Protein AF-A0A7S2JUS1-F1 (afdb_monomer_lite)

Foldseek 3Di:
DAEPVPDPDQEEEDAEFEAEQEDLGEDDAHYADPSHYYYYHNDPPPDADPPQGTRYYYYDYPDPPRDRGYYHHDHDPDDDDFFDQPDDDDPPDPDTGDGD

Secondary structure (DSSP, 8-state):
-EETTT-SSSEEEEEES-EEE-TT-EEEEEE-STT-EEEEEE--SS-EETTTEES-EEE---STT----EEEEEES----------S---TT-S------

Structure (mmCIF, N/CA/C/O backbone):
data_AF-A0A7S2JUS1-F1
#
_entry.id   AF-A0A7S2JUS1-F1
#
loop_
_atom_site.group_PDB
_atom_site.id
_atom_site.type_symbol
_atom_site.label_atom_id
_atom_site.label_alt_id
_atom_site.label_comp_id
_atom_site.label_asym_id
_atom_site.label_entity_id
_atom_site.label_seq_id
_atom_site.pdbx_PDB_ins_code
_atom_site.Cartn_x
_atom_site.Cartn_y
_atom_site.Cartn_z
_atom_site.occupancy
_atom_site.B_iso_or_equiv
_atom_site.auth_seq_id
_atom_site.auth_comp_id
_atom_site.auth_asym_id
_atom_site.auth_atom_id
_atom_site.pdbx_PDB_model_num
ATOM 1 N N . GLU A 1 1 ? -3.151 7.343 -8.590 1.00 88.44 1 GLU A N 1
ATOM 2 C CA . GLU A 1 1 ? -2.785 8.560 -7.842 1.00 88.44 1 GLU A CA 1
ATOM 3 C C . GLU A 1 1 ? -3.850 8.861 -6.803 1.00 88.44 1 GLU A C 1
ATOM 5 O O . GLU A 1 1 ? -5.030 8.846 -7.143 1.00 88.44 1 GLU A O 1
ATOM 10 N N . TRP A 1 2 ? -3.436 9.106 -5.564 1.00 89.94 2 TRP A N 1
ATOM 11 C CA . TRP A 1 2 ? -4.291 9.516 -4.453 1.00 89.94 2 TRP A CA 1
ATOM 12 C C . TRP A 1 2 ? -3.814 10.868 -3.933 1.00 89.94 2 TRP A C 1
ATOM 14 O O . TRP A 1 2 ? -2.809 10.950 -3.229 1.00 89.94 2 TRP A O 1
ATOM 24 N N . THR A 1 3 ? -4.532 11.916 -4.309 1.00 91.38 3 THR A N 1
ATOM 25 C CA . THR A 1 3 ? -4.327 13.291 -3.858 1.00 91.38 3 THR A CA 1
ATOM 26 C C . THR A 1 3 ? -5.622 13.823 -3.263 1.00 91.38 3 THR A C 1
ATOM 28 O O . THR A 1 3 ? -6.682 13.229 -3.472 1.00 91.38 3 THR A O 1
ATOM 31 N N . ASP A 1 4 ? -5.575 14.978 -2.601 1.00 90.19 4 ASP A N 1
ATOM 32 C CA . ASP A 1 4 ? -6.789 15.660 -2.126 1.00 90.19 4 ASP A CA 1
ATOM 33 C C . ASP A 1 4 ? -7.850 15.849 -3.233 1.00 90.19 4 ASP A C 1
ATOM 35 O O . ASP A 1 4 ? -9.045 15.833 -2.954 1.00 90.19 4 ASP A O 1
ATOM 39 N N . ALA A 1 5 ? -7.424 15.996 -4.495 1.00 90.94 5 ALA A N 1
ATOM 40 C CA . ALA A 1 5 ? -8.316 16.179 -5.641 1.00 90.94 5 ALA A CA 1
ATOM 41 C C . ALA A 1 5 ? -8.847 14.864 -6.237 1.00 90.94 5 ALA A C 1
ATOM 43 O O . ALA A 1 5 ? -9.881 14.876 -6.905 1.00 90.94 5 ALA A O 1
ATOM 44 N N . THR A 1 6 ? -8.140 13.743 -6.052 1.00 92.25 6 THR A N 1
ATOM 45 C CA . THR A 1 6 ? -8.501 12.457 -6.676 1.00 92.25 6 THR A CA 1
ATOM 46 C C . THR A 1 6 ? -9.131 11.460 -5.710 1.00 92.25 6 THR A C 1
ATOM 48 O O . THR A 1 6 ? -9.710 10.470 -6.165 1.00 92.25 6 THR A O 1
ATOM 51 N N . GLN A 1 7 ? -9.053 11.688 -4.395 1.00 90.31 7 GLN A N 1
ATOM 52 C CA . GLN A 1 7 ? -9.771 10.861 -3.429 1.00 90.31 7 GLN A CA 1
ATOM 53 C C . GLN A 1 7 ? -11.282 11.067 -3.564 1.00 90.31 7 GLN A C 1
ATOM 55 O O . GLN A 1 7 ? -11.807 12.162 -3.394 1.00 90.31 7 GLN A O 1
ATOM 60 N N . SER A 1 8 ? -12.000 9.977 -3.827 1.00 86.31 8 SER A N 1
ATOM 61 C CA . SER A 1 8 ? -13.464 9.972 -3.894 1.00 86.31 8 SER A CA 1
ATOM 62 C C . SER A 1 8 ? -14.136 9.791 -2.525 1.00 86.31 8 SER A C 1
ATOM 64 O O . SER A 1 8 ? -15.362 9.797 -2.445 1.00 86.31 8 SER A O 1
ATOM 66 N N . SER A 1 9 ? -13.362 9.566 -1.457 1.00 90.50 9 SER A N 1
ATOM 67 C CA . SER A 1 9 ? -13.848 9.317 -0.094 1.00 90.50 9 SER A CA 1
ATOM 68 C C . SER A 1 9 ? -12.905 9.900 0.960 1.00 90.50 9 SER A C 1
ATOM 70 O O . SER A 1 9 ? -11.706 10.023 0.730 1.00 90.50 9 SER A O 1
ATOM 72 N N . THR A 1 10 ? -13.444 10.199 2.148 1.00 91.00 10 THR A N 1
ATOM 73 C CA . THR A 1 10 ? -12.666 10.670 3.312 1.00 91.00 10 THR A CA 1
ATOM 74 C C . THR A 1 10 ? -11.650 9.642 3.801 1.00 91.00 10 THR A C 1
ATOM 76 O O . THR A 1 10 ? -10.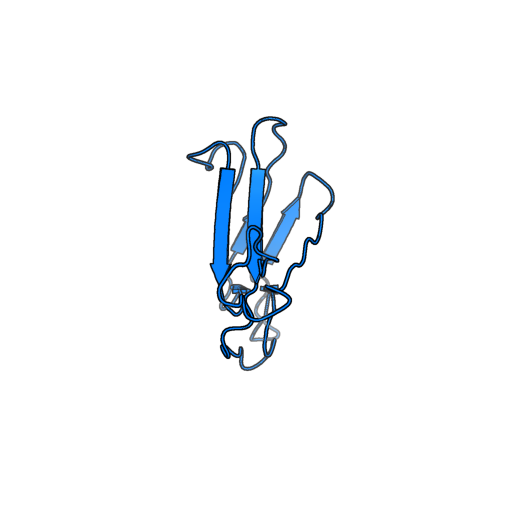595 9.991 4.321 1.00 91.00 10 THR A O 1
ATOM 79 N N . HIS A 1 11 ? -11.945 8.357 3.613 1.00 89.81 11 HIS A N 1
ATOM 80 C CA . HIS A 1 11 ? -11.030 7.259 3.886 1.00 89.81 11 HIS A CA 1
ATOM 81 C C . HIS A 1 11 ? -10.892 6.398 2.637 1.00 89.81 11 HIS A C 1
ATOM 83 O O . HIS A 1 11 ? -11.884 5.863 2.136 1.00 89.81 11 HIS A O 1
ATOM 89 N N . GLN A 1 12 ? -9.666 6.237 2.154 1.00 89.38 12 GLN A N 1
ATOM 90 C CA . GLN A 1 12 ? -9.339 5.345 1.047 1.00 89.38 12 GLN A CA 1
ATOM 91 C C . GLN A 1 12 ? -8.271 4.353 1.489 1.00 89.38 12 GLN A C 1
ATOM 93 O O . GLN A 1 12 ? -7.390 4.684 2.283 1.00 89.38 12 GLN A O 1
ATOM 98 N N . TRP A 1 13 ? -8.343 3.122 0.994 1.00 89.56 13 TRP A N 1
ATOM 99 C CA . TRP A 1 13 ? -7.367 2.101 1.340 1.00 89.56 13 TRP A CA 1
ATOM 100 C C . TRP A 1 13 ? -7.036 1.187 0.168 1.00 89.56 13 TRP A C 1
ATOM 102 O O . TRP A 1 13 ? -7.843 0.971 -0.735 1.00 89.56 13 TRP A O 1
ATOM 112 N N . LEU A 1 14 ? -5.833 0.624 0.213 1.00 88.25 14 LEU A N 1
ATOM 113 C CA . LEU A 1 14 ? -5.322 -0.385 -0.709 1.00 88.25 14 LEU A CA 1
ATOM 114 C C . LEU A 1 14 ? -4.784 -1.523 0.135 1.00 88.25 14 LEU A C 1
ATOM 116 O O . LEU A 1 14 ? -4.102 -1.295 1.130 1.00 88.25 14 LEU A O 1
ATOM 120 N N . CYS A 1 15 ? -5.122 -2.749 -0.245 1.00 90.56 15 CYS A N 1
ATOM 121 C CA . CYS A 1 15 ? -4.852 -3.922 0.566 1.00 90.56 15 CYS A CA 1
ATOM 122 C C . CYS A 1 15 ? -4.316 -5.055 -0.311 1.00 90.56 15 CYS A C 1
ATOM 124 O O . CYS A 1 15 ? -5.069 -5.653 -1.082 1.00 90.56 15 CYS A O 1
ATOM 126 N N . ALA A 1 16 ? -3.031 -5.379 -0.183 1.00 91.12 16 ALA A N 1
ATOM 127 C CA . ALA A 1 16 ? -2.353 -6.360 -1.034 1.00 91.12 16 ALA A CA 1
ATOM 128 C C . ALA A 1 16 ? -1.258 -7.110 -0.263 1.00 91.12 16 ALA A C 1
ATOM 130 O O . ALA A 1 16 ? -0.870 -6.688 0.816 1.00 91.12 16 ALA A O 1
ATOM 131 N N . GLY A 1 17 ? -0.766 -8.235 -0.788 1.00 89.88 17 GLY A N 1
ATOM 132 C CA . GLY A 1 17 ? 0.356 -8.960 -0.168 1.00 89.88 17 GLY A CA 1
ATOM 133 C C . GLY A 1 17 ? 1.721 -8.321 -0.424 1.00 89.88 17 GLY A C 1
ATOM 134 O O . GLY A 1 17 ? 2.639 -8.411 0.387 1.00 89.88 17 GLY A O 1
ATOM 135 N N . PHE A 1 18 ? 1.832 -7.625 -1.549 1.00 93.12 18 PHE A N 1
ATOM 136 C CA . PHE A 1 18 ? 2.858 -6.637 -1.833 1.00 93.12 18 PHE A CA 1
ATOM 137 C C . PHE A 1 18 ? 2.267 -5.593 -2.786 1.00 93.12 18 PHE A C 1
ATOM 139 O O . PHE A 1 18 ? 1.255 -5.845 -3.442 1.00 93.12 18 PHE A O 1
ATOM 146 N N . ILE A 1 19 ? 2.904 -4.433 -2.872 1.00 93.69 19 ILE A N 1
ATOM 147 C CA . ILE A 1 19 ? 2.618 -3.385 -3.847 1.00 93.69 19 ILE A CA 1
ATOM 148 C C . ILE A 1 19 ? 3.955 -2.984 -4.459 1.00 93.69 19 ILE A C 1
ATOM 150 O O . ILE A 1 19 ? 4.859 -2.544 -3.746 1.00 93.69 19 ILE A O 1
ATOM 154 N N . ALA A 1 20 ? 4.071 -3.152 -5.769 1.00 93.62 20 ALA A N 1
ATOM 155 C CA . ALA A 1 20 ? 5.245 -2.769 -6.531 1.00 93.62 20 ALA A CA 1
ATOM 156 C C . ALA A 1 20 ? 4.852 -1.730 -7.580 1.00 93.62 20 ALA A C 1
ATOM 158 O O . ALA A 1 20 ? 3.814 -1.858 -8.230 1.00 93.62 20 ALA A O 1
ATOM 159 N N . VAL A 1 21 ? 5.669 -0.692 -7.708 1.00 92.94 21 VAL A N 1
ATOM 160 C CA . VAL A 1 21 ? 5.649 0.215 -8.854 1.00 92.94 21 VAL A CA 1
ATOM 161 C C . VAL A 1 21 ? 6.749 -0.254 -9.794 1.00 92.94 21 VAL A C 1
ATOM 163 O O . VAL A 1 21 ? 7.906 -0.300 -9.378 1.00 92.94 21 VAL A O 1
ATOM 166 N N . GLU A 1 22 ? 6.385 -0.630 -11.014 1.00 90.38 22 GLU A N 1
ATOM 167 C CA . GLU A 1 22 ? 7.277 -1.239 -12.006 1.00 90.38 22 GLU A CA 1
ATOM 168 C C . GLU A 1 22 ? 7.051 -0.605 -13.388 1.00 90.38 22 GLU A C 1
ATOM 170 O O . GLU A 1 22 ? 6.072 0.118 -13.590 1.00 90.38 22 GLU A O 1
ATOM 175 N N . GLU A 1 23 ? 7.944 -0.900 -14.336 1.00 87.31 23 GLU A N 1
ATOM 176 C CA . GLU A 1 23 ? 7.805 -0.595 -15.771 1.00 87.31 23 GLU A CA 1
ATOM 177 C C . GLU A 1 23 ? 7.512 0.885 -16.085 1.00 87.31 23 GLU A C 1
ATOM 179 O O . GLU A 1 23 ? 6.684 1.237 -16.924 1.00 87.31 23 GLU A O 1
ATOM 184 N N . GLY A 1 24 ? 8.207 1.785 -15.396 1.00 87.69 24 GLY A N 1
ATOM 185 C CA . GLY A 1 24 ? 8.066 3.230 -15.532 1.00 87.69 24 GLY A CA 1
ATOM 186 C C . GLY A 1 24 ? 6.803 3.796 -14.885 1.00 87.69 24 GLY A C 1
ATOM 187 O O . GLY A 1 24 ? 6.457 4.948 -15.152 1.00 87.69 24 GLY A O 1
ATOM 188 N N . GLY A 1 25 ? 6.114 3.003 -14.062 1.00 89.44 25 GLY A N 1
ATOM 189 C CA . GLY A 1 25 ? 4.912 3.402 -13.348 1.00 89.44 25 GLY A CA 1
ATOM 190 C C . GLY A 1 25 ? 5.160 4.485 -12.298 1.00 89.44 25 GLY A C 1
ATOM 191 O O . GLY A 1 25 ? 6.254 4.647 -11.758 1.00 89.44 25 GLY A O 1
ATOM 192 N N . VAL A 1 26 ? 4.097 5.216 -11.961 1.00 90.44 26 VAL A N 1
ATOM 193 C CA . VAL A 1 26 ? 4.142 6.267 -10.939 1.00 90.44 26 VAL A CA 1
ATOM 194 C C . VAL A 1 26 ? 3.029 6.050 -9.923 1.00 90.44 26 VAL A C 1
ATOM 196 O O . VAL A 1 26 ? 1.843 6.035 -10.265 1.00 90.44 26 VAL A O 1
ATOM 199 N N . PHE A 1 27 ? 3.409 5.923 -8.653 1.00 91.44 27 PHE A N 1
ATOM 200 C CA . PHE A 1 27 ? 2.481 5.954 -7.530 1.00 91.44 27 PHE A CA 1
ATOM 201 C C . PHE A 1 27 ? 2.650 7.259 -6.758 1.00 91.44 27 PHE A C 1
ATOM 203 O O . PHE A 1 27 ? 3.666 7.473 -6.100 1.00 91.44 27 PHE A O 1
ATOM 210 N N . ASN A 1 28 ? 1.622 8.103 -6.819 1.00 91.69 28 ASN A N 1
ATOM 211 C CA . ASN A 1 28 ? 1.526 9.335 -6.043 1.00 91.69 28 ASN A CA 1
ATOM 212 C C . ASN A 1 28 ? 0.516 9.159 -4.906 1.00 91.69 28 ASN A C 1
ATOM 214 O O . ASN A 1 28 ? -0.651 8.843 -5.163 1.00 91.69 28 ASN A O 1
ATOM 218 N N . LEU A 1 29 ? 0.979 9.400 -3.682 1.00 91.00 29 LEU A N 1
ATOM 219 C CA . LEU A 1 29 ? 0.188 9.557 -2.467 1.00 91.00 29 LEU A CA 1
ATOM 220 C C . LEU A 1 29 ? 0.489 10.937 -1.878 1.00 91.00 29 LEU A C 1
ATOM 222 O O . LEU A 1 29 ? 1.555 11.134 -1.301 1.00 91.00 29 LEU A O 1
ATOM 226 N N . GLU A 1 30 ? -0.435 11.878 -2.016 1.00 91.00 30 GLU A N 1
ATOM 227 C CA . GLU A 1 30 ? -0.305 13.243 -1.500 1.00 91.00 30 GLU A CA 1
ATOM 228 C C . GLU A 1 30 ? -1.637 13.709 -0.911 1.00 91.00 30 GLU A C 1
ATOM 230 O O . GLU A 1 30 ? -2.405 14.444 -1.528 1.00 91.00 30 GLU A O 1
ATOM 235 N N . VAL A 1 31 ? -1.918 13.234 0.300 1.00 88.19 31 VAL A N 1
ATOM 236 C CA . VAL A 1 31 ? -3.107 13.625 1.062 1.00 88.19 31 VAL A CA 1
ATOM 237 C C . VAL A 1 31 ? -2.676 14.627 2.128 1.00 88.19 31 VAL A C 1
ATOM 239 O O . VAL A 1 31 ? -1.969 14.275 3.081 1.00 88.19 31 VAL A O 1
ATOM 242 N N . LEU A 1 32 ? -3.043 15.890 1.929 1.00 86.06 32 LEU A N 1
ATOM 243 C CA . LEU A 1 32 ? -2.648 17.021 2.775 1.00 86.06 32 LEU A CA 1
ATOM 244 C C . LEU A 1 32 ? -3.816 17.511 3.629 1.00 86.06 32 LEU A C 1
ATOM 246 O O . LEU A 1 32 ? -3.604 17.920 4.777 1.00 86.06 32 LEU A O 1
ATOM 250 N N . SER A 1 33 ? -5.036 17.434 3.092 1.00 86.56 33 SER A N 1
ATOM 251 C CA . SER A 1 33 ? -6.262 17.786 3.800 1.00 86.56 33 SER A CA 1
ATOM 252 C C . SER A 1 33 ? -6.397 17.013 5.113 1.00 86.56 33 SER A C 1
ATOM 254 O O . SER A 1 33 ? -6.052 15.834 5.216 1.00 86.56 33 SER A O 1
ATOM 256 N N . GLY A 1 34 ? -6.897 17.689 6.150 1.00 83.94 34 GLY A N 1
ATOM 257 C CA . GLY A 1 34 ? -7.072 17.081 7.467 1.00 83.94 34 GLY A CA 1
ATOM 258 C C . GLY A 1 34 ? -8.250 16.131 7.596 1.00 83.94 34 GLY A C 1
ATOM 259 O O . GLY A 1 34 ? -8.233 15.293 8.496 1.00 83.94 34 GLY A O 1
ATOM 260 N N . ASP A 1 35 ? -9.198 16.222 6.670 1.00 89.00 35 ASP A N 1
ATOM 261 C CA . ASP A 1 35 ? -10.421 15.415 6.655 1.00 89.00 35 ASP A CA 1
ATOM 262 C C . ASP A 1 35 ? -10.282 14.157 5.786 1.00 89.00 35 ASP A C 1
ATOM 264 O O . ASP A 1 35 ? -11.203 13.343 5.689 1.00 89.00 35 ASP A O 1
ATOM 268 N N . LEU A 1 36 ? -9.123 14.002 5.143 1.00 89.69 36 LEU A N 1
ATOM 269 C CA . LEU A 1 36 ? -8.816 12.922 4.223 1.00 89.69 36 LEU A CA 1
ATOM 270 C C . LEU A 1 36 ? -7.775 11.973 4.822 1.00 89.69 36 LEU A C 1
ATOM 272 O O . LEU A 1 36 ? -6.878 12.357 5.574 1.00 89.69 36 LEU A O 1
ATOM 276 N N . SER A 1 37 ? -7.901 10.688 4.515 1.00 88.56 37 SER A N 1
ATOM 277 C CA . SER A 1 37 ? -6.980 9.649 4.963 1.00 88.56 37 SER A CA 1
ATOM 278 C C . SER A 1 37 ? -6.794 8.592 3.890 1.00 88.56 37 SER A C 1
ATOM 280 O O . SER A 1 37 ? -7.743 8.147 3.242 1.00 88.56 37 SER A O 1
ATOM 282 N N . ALA A 1 38 ? -5.557 8.129 3.761 1.00 88.25 38 ALA A N 1
ATOM 283 C CA . ALA A 1 38 ? -5.190 7.042 2.877 1.00 88.25 38 ALA A CA 1
ATOM 284 C C . ALA A 1 38 ? -4.415 5.970 3.641 1.00 88.25 38 ALA A C 1
ATOM 286 O O . ALA A 1 38 ? -3.494 6.280 4.396 1.00 88.25 38 ALA A O 1
ATOM 287 N N . TRP A 1 39 ? -4.771 4.710 3.414 1.00 88.31 39 TRP A N 1
ATOM 288 C CA . TRP A 1 39 ? -4.179 3.566 4.095 1.00 88.31 39 TRP A CA 1
ATOM 289 C C . TRP A 1 39 ? -3.610 2.571 3.091 1.00 88.31 39 TRP A C 1
ATOM 291 O O . TRP A 1 39 ? -4.252 2.213 2.103 1.00 88.31 39 TRP A O 1
ATOM 301 N N . VAL A 1 40 ? -2.402 2.089 3.364 1.00 88.50 40 VAL A N 1
ATOM 302 C CA . VAL A 1 40 ? -1.777 1.010 2.600 1.00 88.50 40 VAL A CA 1
ATOM 303 C C . VAL A 1 40 ? -1.583 -0.176 3.533 1.00 88.50 40 VAL A C 1
ATOM 305 O O . VAL A 1 40 ? -0.730 -0.152 4.417 1.00 88.50 40 VAL A O 1
ATOM 308 N N . TYR A 1 41 ? -2.391 -1.212 3.334 1.00 88.12 41 TYR A N 1
ATOM 309 C CA . TYR A 1 41 ? -2.352 -2.451 4.096 1.00 88.12 41 TYR A CA 1
ATOM 310 C C . TYR A 1 41 ? -1.576 -3.513 3.325 1.00 88.12 41 TYR A C 1
ATOM 312 O O . TYR A 1 41 ? -1.965 -3.923 2.226 1.00 88.12 41 TYR A O 1
ATOM 320 N N . ILE A 1 42 ? -0.482 -3.976 3.923 1.00 87.75 42 ILE A N 1
ATOM 321 C CA . ILE A 1 42 ? 0.350 -5.038 3.371 1.00 87.75 42 ILE A CA 1
ATOM 322 C C . ILE A 1 42 ? 0.106 -6.329 4.152 1.00 87.75 42 ILE A C 1
ATOM 324 O O . ILE A 1 42 ? 0.557 -6.476 5.287 1.00 87.75 42 ILE A O 1
ATOM 328 N N . LYS A 1 43 ? -0.627 -7.252 3.531 1.00 85.56 43 LYS A N 1
ATOM 329 C CA . LYS A 1 43 ? -1.095 -8.504 4.129 1.00 85.56 43 LYS A CA 1
ATOM 330 C C . LYS A 1 43 ? -0.025 -9.583 4.124 1.00 85.56 43 LYS A C 1
ATOM 332 O O . LYS A 1 43 ? 0.744 -9.725 3.176 1.00 85.56 43 LYS A O 1
ATOM 337 N N . ASP A 1 44 ? -0.082 -10.438 5.136 1.00 83.88 44 ASP A N 1
ATOM 338 C CA . ASP A 1 44 ? 0.582 -11.735 5.109 1.00 83.88 44 ASP A CA 1
ATOM 339 C C . ASP A 1 44 ? -0.293 -12.788 4.417 1.00 83.88 44 ASP A C 1
ATOM 341 O O . ASP A 1 44 ? -0.946 -13.598 5.064 1.00 83.88 44 ASP A O 1
ATOM 345 N N . ASN A 1 45 ? -0.377 -12.738 3.087 1.00 85.62 45 ASN A N 1
ATOM 346 C CA . ASN A 1 45 ? -1.242 -13.639 2.311 1.00 85.62 45 ASN A CA 1
ATOM 347 C C . ASN A 1 45 ? -0.466 -14.610 1.404 1.00 85.62 45 ASN A C 1
ATOM 349 O O . ASN A 1 45 ? -1.039 -15.166 0.469 1.00 85.62 45 ASN A O 1
ATOM 353 N N . GLY A 1 46 ? 0.840 -14.766 1.632 1.00 88.88 46 GLY A N 1
ATOM 354 C CA . GLY A 1 46 ? 1.714 -15.623 0.827 1.00 88.88 46 GLY A CA 1
ATOM 355 C C . GLY A 1 46 ? 2.122 -15.056 -0.540 1.00 88.88 46 GLY A C 1
ATOM 356 O O . GLY A 1 46 ? 2.911 -15.695 -1.232 1.00 88.88 46 GLY A O 1
ATOM 357 N N . ALA A 1 47 ? 1.646 -13.869 -0.942 1.00 92.44 47 ALA A N 1
ATOM 358 C CA . ALA A 1 47 ? 2.082 -13.249 -2.192 1.00 92.44 47 ALA A CA 1
ATOM 359 C C . ALA A 1 47 ? 3.533 -12.751 -2.092 1.00 92.44 47 ALA A C 1
ATOM 361 O O . ALA A 1 47 ? 3.940 -12.138 -1.101 1.00 92.44 47 ALA A O 1
ATOM 362 N N . MET A 1 48 ? 4.301 -12.985 -3.154 1.00 95.31 48 MET A N 1
ATOM 363 C CA . MET A 1 48 ? 5.728 -12.691 -3.204 1.00 95.31 48 MET A CA 1
ATOM 364 C C . MET A 1 48 ? 6.080 -11.996 -4.514 1.00 95.31 48 MET A C 1
ATOM 366 O O . MET A 1 48 ? 5.836 -12.526 -5.595 1.00 95.31 48 MET A O 1
ATOM 370 N N . HIS A 1 49 ? 6.709 -10.833 -4.402 1.00 94.12 49 HIS A N 1
ATOM 371 C CA . HIS A 1 49 ? 7.347 -10.163 -5.520 1.00 94.12 49 HIS A CA 1
ATOM 372 C C . HIS A 1 49 ? 8.726 -10.782 -5.789 1.00 94.12 49 HIS A C 1
ATOM 374 O O . HIS A 1 49 ? 9.466 -11.097 -4.853 1.00 94.12 49 HIS A O 1
ATOM 380 N N . SER A 1 50 ? 9.122 -10.919 -7.054 1.00 92.19 50 SER A N 1
ATOM 381 C CA . SER A 1 50 ? 10.413 -11.516 -7.441 1.00 92.19 50 SER A CA 1
ATOM 382 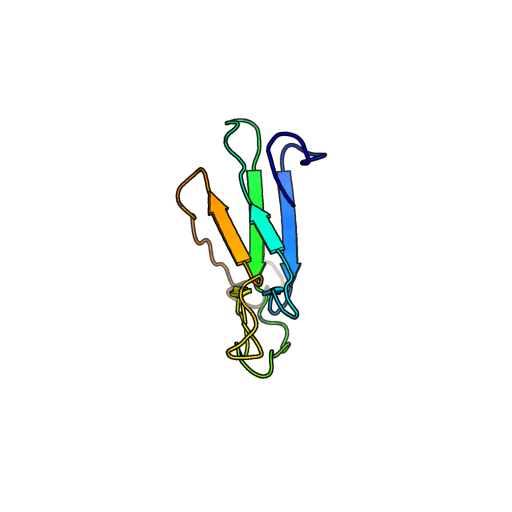C C . SER A 1 50 ? 11.607 -10.770 -6.822 1.00 92.19 50 SER A C 1
ATOM 384 O O . SER A 1 50 ? 12.493 -11.398 -6.238 1.00 92.19 50 SER A O 1
ATOM 386 N N . VAL A 1 51 ? 11.569 -9.434 -6.882 1.00 90.88 51 VAL A N 1
ATOM 387 C CA . VAL A 1 51 ? 12.573 -8.516 -6.310 1.00 90.88 51 VAL A CA 1
ATOM 388 C C . VAL A 1 51 ? 12.275 -8.130 -4.854 1.00 90.88 51 VAL A C 1
ATOM 390 O O . VAL A 1 51 ? 13.036 -8.497 -3.963 1.00 90.88 51 VAL A O 1
ATOM 393 N N . LEU A 1 52 ? 11.159 -7.436 -4.583 1.00 90.62 52 LEU A N 1
ATOM 394 C CA . LEU A 1 52 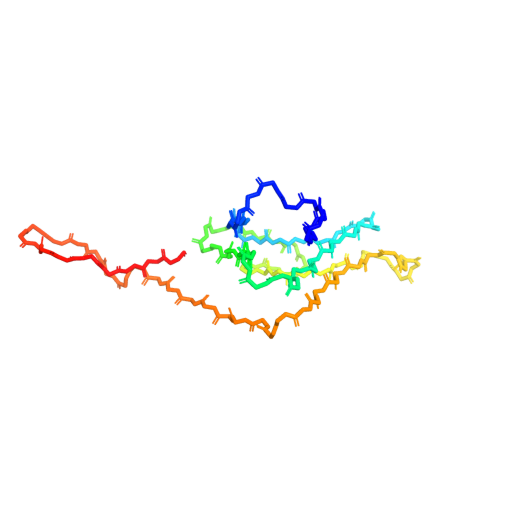? 10.809 -6.942 -3.240 1.00 90.62 52 LEU A CA 1
ATOM 395 C C . LEU A 1 52 ? 10.430 -8.029 -2.220 1.00 90.62 52 LEU A C 1
ATOM 397 O O . LEU A 1 52 ? 10.287 -7.725 -1.038 1.00 90.62 52 LEU A O 1
ATOM 401 N N . ARG A 1 53 ? 10.284 -9.288 -2.650 1.00 93.69 53 ARG A N 1
ATOM 402 C CA . ARG A 1 53 ? 9.872 -10.428 -1.815 1.00 93.69 53 ARG A CA 1
ATOM 403 C C . ARG A 1 53 ? 8.461 -10.242 -1.241 1.00 93.69 53 ARG A C 1
ATOM 405 O O . ARG A 1 53 ? 7.567 -9.739 -1.916 1.00 93.69 53 ARG A O 1
ATOM 412 N N . THR A 1 54 ? 8.213 -10.773 -0.052 1.00 92.00 54 THR A N 1
ATOM 413 C CA . THR A 1 54 ? 6.901 -10.778 0.603 1.00 92.00 54 THR A CA 1
ATOM 414 C C . THR A 1 54 ? 6.693 -9.517 1.428 1.00 92.00 54 THR A C 1
ATOM 416 O O . THR A 1 54 ? 7.644 -9.011 2.021 1.00 92.00 54 THR A O 1
ATOM 419 N N . ARG A 1 55 ? 5.439 -9.082 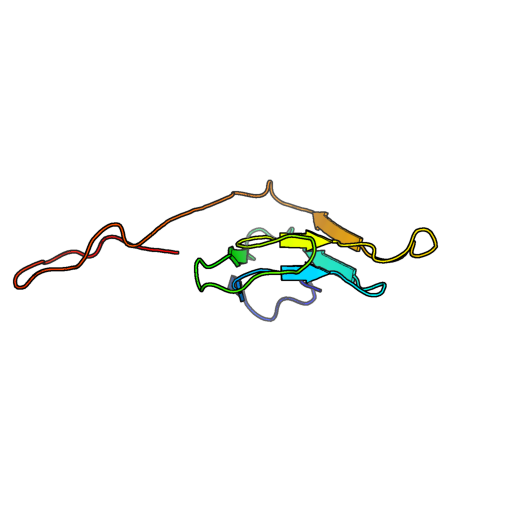1.576 1.00 88.38 55 ARG A N 1
ATOM 420 C CA . ARG A 1 55 ? 5.053 -7.983 2.470 1.00 88.38 55 ARG A CA 1
ATOM 421 C C . ARG A 1 55 ? 5.799 -6.674 2.196 1.00 88.38 55 ARG A C 1
ATOM 423 O O . ARG A 1 55 ? 6.287 -6.015 3.116 1.00 88.38 55 ARG A O 1
ATOM 430 N N . ALA A 1 56 ? 5.862 -6.288 0.928 1.00 90.00 56 ALA A N 1
ATOM 431 C CA . ALA A 1 56 ? 6.582 -5.099 0.500 1.00 90.00 56 ALA A CA 1
ATOM 432 C C . ALA A 1 56 ? 5.667 -4.026 -0.091 1.00 90.00 56 ALA A C 1
ATOM 434 O O . ALA A 1 56 ? 4.661 -4.331 -0.722 1.00 90.00 56 ALA A O 1
ATOM 435 N N . PHE A 1 57 ? 6.064 -2.770 0.080 1.00 91.88 57 PHE A N 1
ATOM 436 C CA . PHE A 1 57 ? 5.547 -1.631 -0.665 1.00 91.88 57 PHE A CA 1
ATOM 437 C C . PHE A 1 57 ? 6.743 -0.843 -1.184 1.00 91.88 57 PHE A C 1
ATOM 439 O O . PHE A 1 57 ? 7.556 -0.384 -0.381 1.00 91.88 57 PHE A O 1
ATOM 446 N N . GLY A 1 58 ? 6.892 -0.728 -2.499 1.00 91.00 58 GLY A N 1
ATOM 447 C CA . GLY A 1 58 ? 8.072 -0.085 -3.057 1.00 91.00 58 GLY A CA 1
ATOM 448 C C . GLY A 1 58 ? 8.008 0.142 -4.556 1.00 91.00 58 GLY A C 1
ATOM 449 O O . GLY A 1 58 ? 7.141 -0.376 -5.251 1.00 91.00 58 GLY A O 1
ATOM 450 N N . ALA A 1 59 ? 8.968 0.919 -5.033 1.00 91.00 59 ALA A N 1
ATOM 451 C CA . ALA A 1 59 ? 9.282 1.058 -6.444 1.00 91.00 59 ALA A CA 1
ATOM 452 C C . ALA A 1 59 ? 10.440 0.114 -6.795 1.00 91.00 59 ALA A C 1
ATOM 454 O O . ALA A 1 59 ? 11.429 0.048 -6.061 1.00 91.00 59 ALA A O 1
ATOM 455 N N . VAL A 1 60 ? 10.316 -0.606 -7.907 1.00 88.81 60 VAL A N 1
ATOM 456 C CA . VAL A 1 60 ? 11.358 -1.471 -8.465 1.00 88.81 60 VAL A CA 1
ATOM 457 C C . VAL A 1 60 ? 11.652 -0.985 -9.872 1.00 88.81 60 VAL A C 1
ATOM 459 O O . VAL A 1 60 ? 10.906 -1.268 -10.802 1.00 88.81 60 VAL A O 1
ATOM 462 N N . GLY A 1 61 ? 12.752 -0.251 -10.031 1.00 77.56 61 GLY A N 1
ATOM 463 C CA . GLY A 1 61 ? 13.31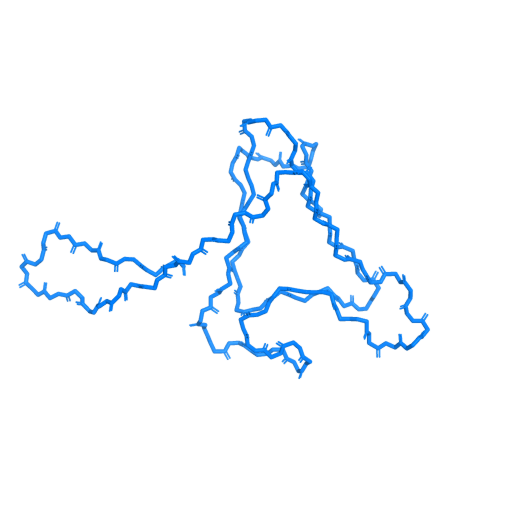2 -0.022 -11.360 1.00 77.56 61 GLY A CA 1
ATOM 464 C C . GLY A 1 61 ? 13.852 -1.348 -11.892 1.00 77.56 61 GLY A C 1
ATOM 465 O O . GLY A 1 61 ? 14.676 -1.984 -11.232 1.00 77.56 61 GLY A O 1
ATOM 466 N N . GLY A 1 62 ? 13.361 -1.789 -13.047 1.00 66.25 62 GLY A N 1
ATOM 467 C CA . GLY A 1 62 ? 13.747 -3.064 -13.650 1.00 66.25 62 GLY A CA 1
ATOM 468 C C . GLY A 1 62 ? 15.015 -2.961 -14.495 1.00 66.25 62 GLY A C 1
ATOM 469 O O . GLY A 1 62 ? 15.701 -3.961 -14.702 1.00 66.25 62 GLY A O 1
ATOM 470 N N . ASN A 1 63 ? 15.355 -1.758 -14.968 1.00 69.00 63 ASN A N 1
ATOM 471 C CA . ASN A 1 63 ? 16.488 -1.542 -15.860 1.00 69.00 63 ASN A CA 1
ATOM 472 C C . ASN A 1 63 ? 17.276 -0.274 -15.508 1.00 69.00 63 ASN A C 1
ATOM 474 O O . ASN A 1 63 ? 16.710 0.726 -15.082 1.00 69.00 63 ASN A O 1
ATOM 478 N N . VAL A 1 64 ? 18.589 -0.274 -15.749 1.00 64.81 64 VAL A N 1
ATOM 479 C CA . VAL A 1 64 ? 19.473 0.871 -15.422 1.00 64.81 64 VAL A CA 1
ATOM 480 C C . VAL A 1 64 ? 19.126 2.128 -16.241 1.00 64.81 64 VAL A C 1
ATOM 482 O O . VAL A 1 64 ? 19.487 3.242 -15.876 1.00 64.81 64 VAL A O 1
ATOM 485 N N . SER A 1 65 ? 18.415 1.947 -17.357 1.00 67.81 65 SER A N 1
ATOM 486 C CA . SER A 1 65 ? 17.911 3.018 -18.225 1.00 67.81 65 SER A CA 1
ATOM 487 C C . SER A 1 65 ? 16.514 3.522 -17.838 1.00 67.81 65 SER A C 1
ATOM 489 O O . SER A 1 65 ? 16.020 4.473 -18.439 1.00 67.81 65 SER A O 1
ATOM 491 N N . GLU A 1 66 ? 15.856 2.884 -16.871 1.00 69.19 66 GLU A N 1
ATOM 492 C CA . GLU A 1 66 ? 14.504 3.217 -16.436 1.00 69.19 66 GLU A CA 1
ATOM 493 C C . GLU A 1 66 ? 14.554 4.296 -15.350 1.00 69.19 66 GLU A C 1
ATOM 495 O O . GLU A 1 66 ? 14.910 4.046 -14.202 1.00 69.19 66 GLU A O 1
ATOM 500 N N . VAL A 1 67 ? 14.212 5.525 -15.733 1.00 68.00 67 VAL A N 1
ATOM 501 C CA . VAL A 1 67 ? 14.289 6.713 -14.862 1.00 68.00 67 VAL A CA 1
ATOM 502 C C . VAL A 1 67 ? 12.932 7.177 -14.330 1.00 68.00 67 VAL A C 1
ATOM 504 O O . VAL A 1 67 ? 12.882 8.105 -13.528 1.00 68.00 67 VAL A O 1
ATOM 507 N N . SER A 1 68 ? 11.830 6.564 -14.773 1.00 79.81 68 SER A N 1
ATOM 508 C CA . SER A 1 68 ? 10.473 7.049 -14.490 1.00 79.81 68 SER A CA 1
ATOM 509 C C . SER A 1 68 ? 9.716 6.272 -13.414 1.00 79.81 68 SER A C 1
ATOM 511 O O . SER A 1 68 ? 8.651 6.731 -13.009 1.00 79.81 68 SER A O 1
ATOM 513 N N . THR A 1 69 ? 10.246 5.148 -12.916 1.00 88.56 69 THR A N 1
ATOM 514 C CA . THR A 1 69 ? 9.597 4.414 -11.821 1.00 88.56 69 THR A CA 1
ATOM 515 C C . THR A 1 69 ? 9.700 5.201 -10.524 1.00 88.56 69 THR A C 1
ATOM 517 O O . THR A 1 69 ? 10.779 5.361 -9.950 1.00 88.56 69 THR A O 1
ATOM 520 N N . LEU A 1 70 ? 8.558 5.713 -10.067 1.00 87.94 70 LEU A N 1
ATOM 521 C CA . LEU A 1 70 ? 8.496 6.655 -8.958 1.00 87.94 70 LEU A CA 1
ATOM 522 C C . LEU A 1 70 ? 7.434 6.246 -7.942 1.00 87.94 70 LEU A C 1
ATOM 524 O O . LEU A 1 70 ? 6.250 6.119 -8.253 1.00 87.94 70 LEU A O 1
ATOM 528 N N . LEU A 1 71 ? 7.870 6.118 -6.692 1.00 90.12 71 LEU A N 1
ATOM 529 C CA . LEU A 1 71 ? 6.994 6.056 -5.532 1.00 90.12 71 LEU A CA 1
ATOM 530 C C . LEU A 1 71 ? 7.115 7.376 -4.766 1.00 90.12 71 LEU A C 1
ATOM 532 O O . LEU A 1 71 ? 8.096 7.602 -4.058 1.00 90.12 71 LEU A O 1
ATOM 536 N N . ASN A 1 72 ? 6.125 8.251 -4.922 1.00 89.81 72 ASN A N 1
ATOM 537 C CA . ASN A 1 72 ? 6.066 9.537 -4.242 1.00 89.81 72 ASN A CA 1
ATOM 538 C C . ASN A 1 72 ? 5.020 9.485 -3.128 1.00 89.81 72 ASN A C 1
ATOM 540 O O . ASN A 1 72 ? 3.823 9.339 -3.381 1.00 89.81 72 ASN A O 1
ATOM 544 N N . VAL A 1 73 ? 5.485 9.622 -1.890 1.00 87.75 73 VAL A N 1
ATOM 545 C CA . VAL A 1 73 ? 4.634 9.691 -0.704 1.00 87.75 73 VAL A CA 1
ATOM 546 C C . VAL A 1 73 ? 4.918 11.005 0.009 1.00 87.75 73 VAL A C 1
ATOM 548 O O . VAL A 1 73 ? 6.013 11.211 0.533 1.00 87.75 73 VAL A O 1
ATOM 551 N N . ARG A 1 74 ? 3.939 11.909 -0.007 1.00 82.62 74 ARG A N 1
ATOM 552 C CA . ARG A 1 74 ? 4.013 13.256 0.564 1.00 82.62 74 ARG A CA 1
ATOM 553 C C . ARG A 1 74 ? 2.816 13.535 1.459 1.00 82.62 74 ARG A C 1
ATOM 555 O O . ARG A 1 74 ? 1.753 12.939 1.322 1.00 82.62 74 ARG A O 1
ATOM 562 N N . GLY A 1 75 ? 3.011 14.479 2.371 1.00 74.12 75 GLY A N 1
ATOM 563 C CA . GLY A 1 75 ? 2.002 14.902 3.328 1.00 74.12 75 GLY A CA 1
ATOM 564 C C . GLY A 1 75 ? 2.363 14.509 4.744 1.00 74.12 75 GLY A C 1
ATOM 565 O O . GLY A 1 75 ? 3.460 14.810 5.216 1.00 74.12 75 GLY A O 1
ATOM 566 N N . ARG A 1 76 ? 1.421 13.889 5.452 1.00 71.62 76 ARG A N 1
ATOM 567 C CA . ARG A 1 76 ? 1.610 13.535 6.861 1.00 71.62 76 ARG A CA 1
ATOM 568 C C . ARG A 1 76 ? 2.699 12.465 7.006 1.00 71.62 76 ARG A C 1
ATOM 570 O O . ARG A 1 76 ? 2.817 11.605 6.131 1.00 71.62 76 ARG A O 1
ATOM 577 N N . PRO A 1 77 ? 3.477 12.476 8.105 1.00 73.12 77 PRO A N 1
ATOM 578 C CA . PRO A 1 77 ? 4.418 11.402 8.391 1.00 73.12 77 PRO A CA 1
ATOM 579 C C . PRO A 1 77 ? 3.740 10.033 8.266 1.00 73.12 77 PRO A C 1
ATOM 581 O O . PRO A 1 77 ? 2.667 9.817 8.837 1.00 73.12 77 PRO A O 1
ATOM 58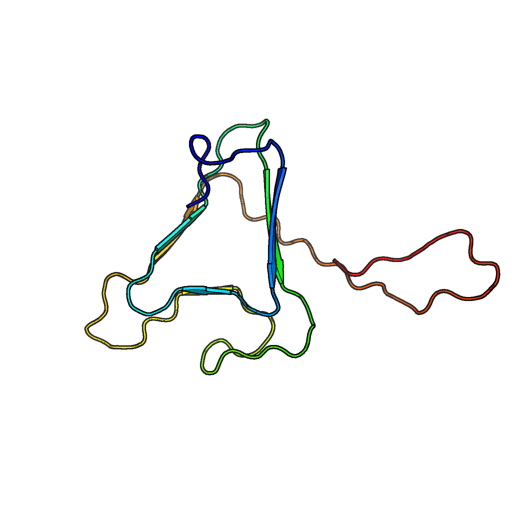4 N N . LEU A 1 78 ? 4.364 9.115 7.519 1.00 69.56 78 LEU A N 1
ATOM 585 C CA . LEU A 1 78 ? 3.859 7.754 7.350 1.00 69.56 78 LEU A CA 1
ATOM 586 C C . LEU A 1 78 ? 3.756 7.071 8.716 1.00 69.56 78 LEU A C 1
ATOM 588 O O . LEU A 1 78 ? 4.754 6.667 9.312 1.00 69.56 78 LEU A O 1
ATOM 592 N N . SER A 1 79 ? 2.527 6.926 9.203 1.00 69.50 79 SER A N 1
ATOM 593 C CA . SER A 1 79 ? 2.246 6.179 10.423 1.00 69.50 79 SER A CA 1
ATOM 594 C C . SER A 1 79 ? 2.134 4.706 10.062 1.00 69.50 79 SER A C 1
ATOM 596 O O . SER A 1 79 ? 1.079 4.233 9.643 1.00 69.50 79 SER A O 1
ATOM 598 N N . ARG A 1 80 ? 3.241 3.966 10.176 1.00 64.75 80 ARG A N 1
ATOM 599 C CA . ARG A 1 80 ? 3.207 2.513 9.991 1.00 64.75 80 ARG A CA 1
ATOM 600 C C . ARG A 1 80 ? 2.429 1.890 11.148 1.00 64.75 80 ARG A C 1
ATOM 602 O O . ARG A 1 80 ? 2.920 1.841 12.271 1.00 64.75 80 ARG A O 1
ATOM 609 N N . THR A 1 81 ? 1.235 1.393 10.854 1.00 63.69 81 THR A N 1
ATOM 610 C CA . THR A 1 81 ? 0.424 0.603 11.783 1.00 63.69 81 THR A CA 1
ATOM 611 C C . THR A 1 81 ? 0.484 -0.863 11.360 1.00 63.69 81 THR A C 1
ATOM 613 O O . THR A 1 81 ? 0.515 -1.189 10.174 1.00 63.69 81 THR A O 1
ATOM 616 N N . TRP A 1 82 ? 0.605 -1.760 12.328 1.00 59.84 82 TRP A N 1
ATOM 617 C CA . TRP A 1 82 ? 0.594 -3.207 12.131 1.00 59.84 82 TRP A CA 1
ATOM 618 C C . TRP A 1 82 ? -0.395 -3.796 13.126 1.00 59.84 82 TRP A C 1
ATOM 620 O O . TRP A 1 82 ? -0.508 -3.319 14.254 1.00 59.84 82 TRP A O 1
ATOM 630 N N . SER A 1 83 ? -1.120 -4.826 12.716 1.00 64.12 83 SER A N 1
ATOM 631 C CA . SER A 1 83 ? -1.760 -5.732 13.644 1.00 64.12 83 SER A CA 1
ATOM 632 C C . SER A 1 83 ? -1.905 -7.034 12.925 1.00 64.12 83 SER A C 1
ATOM 634 O O . SER A 1 83 ? -1.963 -7.113 11.703 1.00 64.12 83 SER A O 1
ATOM 636 N N . LEU A 1 84 ? -1.904 -8.074 13.718 1.00 64.31 84 LEU A N 1
ATOM 637 C CA . LEU A 1 84 ? -2.025 -9.445 13.313 1.00 64.31 84 LEU A CA 1
ATOM 638 C C . LEU A 1 84 ? -2.991 -10.051 14.407 1.00 64.31 84 LEU A C 1
ATOM 640 O O . LEU A 1 84 ? -2.708 -9.820 15.577 1.00 64.31 84 LEU A O 1
ATOM 644 N N . LEU A 1 85 ? -4.153 -10.681 14.078 1.00 53.56 85 LEU A N 1
ATOM 645 C CA . LEU A 1 85 ? -5.261 -11.222 14.874 1.00 53.56 85 LEU A CA 1
ATOM 646 C C . LEU A 1 85 ? -4.552 -12.253 15.654 1.00 53.56 85 LEU A C 1
ATOM 648 O O . LEU A 1 85 ? -4.212 -13.320 15.145 1.00 53.56 85 LEU A O 1
ATOM 652 N N . ALA A 1 86 ? -4.211 -11.809 16.842 1.00 59.12 86 ALA A N 1
ATOM 653 C CA . ALA A 1 86 ? -3.039 -12.305 17.508 1.00 59.12 86 ALA A CA 1
ATOM 654 C C . ALA A 1 86 ? -3.225 -13.770 17.892 1.00 59.12 86 ALA A C 1
ATOM 656 O O . ALA A 1 86 ? -2.256 -14.461 18.195 1.00 59.12 86 ALA A O 1
ATOM 657 N N . SER A 1 87 ? -4.473 -14.231 17.873 1.00 65.88 87 SER A N 1
ATOM 658 C CA . SER A 1 87 ? -4.877 -15.526 18.354 1.00 65.88 87 SER A CA 1
ATOM 659 C C . SER A 1 87 ? -6.121 -16.050 17.632 1.00 65.88 87 SER A C 1
ATOM 661 O O . SER A 1 87 ? -6.964 -15.269 17.176 1.00 65.88 87 SER A O 1
ATOM 663 N N . PRO A 1 88 ? -6.288 -17.384 17.604 1.00 77.94 88 PRO A N 1
ATOM 664 C CA . PRO A 1 88 ? -7.584 -18.003 17.365 1.00 77.94 88 PRO A CA 1
ATOM 665 C C . PRO A 1 88 ? -8.590 -17.541 18.427 1.00 77.94 88 PRO A C 1
ATOM 667 O O . PRO A 1 88 ? -8.248 -17.455 19.604 1.00 77.94 88 PRO A O 1
ATOM 670 N N . VAL A 1 89 ? -9.820 -17.261 18.011 1.00 86.44 89 VAL A N 1
ATOM 671 C CA . VAL A 1 89 ? -10.941 -16.957 18.914 1.00 86.44 89 VAL A CA 1
ATOM 672 C C . VAL A 1 89 ? -11.594 -18.278 19.340 1.00 86.44 89 VAL A C 1
ATOM 674 O O . VAL A 1 89 ? -11.793 -19.160 18.500 1.00 86.44 89 VAL A O 1
ATOM 677 N N . LEU A 1 90 ? -11.905 -18.440 20.628 1.00 91.44 90 LEU A N 1
ATOM 678 C CA . LEU A 1 90 ? -12.431 -19.670 21.236 1.00 91.44 90 LEU A CA 1
ATOM 679 C C . LEU A 1 90 ? -13.929 -19.552 21.617 1.00 91.44 90 LEU A C 1
ATOM 681 O O . LEU A 1 90 ? -14.456 -18.444 21.739 1.00 91.44 90 LEU A O 1
ATOM 685 N N . PRO A 1 91 ? -14.660 -20.676 21.822 1.00 89.12 91 PRO A N 1
ATOM 686 C CA . PRO A 1 91 ? -16.072 -20.633 22.215 1.00 89.12 91 PRO A CA 1
ATOM 687 C C . PRO A 1 91 ? -16.281 -19.970 23.585 1.00 89.12 91 PRO A C 1
ATOM 689 O O . PRO A 1 91 ? -15.821 -20.482 24.603 1.00 89.12 91 PRO A O 1
ATOM 692 N N . GLY A 1 92 ? -17.024 -18.860 23.604 1.00 91.38 92 GLY A N 1
ATOM 693 C CA . GLY A 1 92 ? -17.312 -18.074 24.812 1.00 91.38 92 GLY A CA 1
ATOM 694 C C . GLY A 1 92 ? -16.598 -16.721 24.872 1.00 91.38 92 GLY A C 1
ATOM 695 O O . GLY A 1 92 ? -16.923 -15.911 25.740 1.00 91.38 92 GLY A O 1
ATOM 696 N N . ASP A 1 93 ? -15.685 -16.447 23.939 1.00 89.88 93 ASP A N 1
ATOM 697 C CA . ASP A 1 93 ? -15.001 -15.159 23.857 1.00 89.88 93 ASP A CA 1
ATOM 698 C C . ASP A 1 93 ? -15.986 -14.012 23.569 1.00 89.88 93 ASP A C 1
ATOM 700 O O . ASP A 1 93 ? -16.852 -14.105 22.697 1.00 89.88 93 ASP A O 1
ATOM 704 N N . GLN A 1 94 ? -15.832 -12.901 24.296 1.00 90.88 94 GLN A N 1
ATOM 705 C CA . GLN A 1 94 ? -16.604 -11.662 24.093 1.00 90.88 94 GLN A CA 1
ATOM 706 C C . GLN A 1 94 ? -15.791 -10.558 23.401 1.00 90.88 94 GLN A C 1
ATOM 708 O O . GLN A 1 94 ? -16.245 -9.421 23.274 1.00 90.88 94 GLN A O 1
ATOM 713 N N . SER A 1 95 ? -14.578 -10.881 22.961 1.00 80.94 95 SER A N 1
ATOM 714 C CA . SER A 1 95 ? -13.642 -9.950 22.340 1.00 80.94 95 SER A CA 1
ATOM 715 C C . SER A 1 95 ? -12.789 -10.649 21.279 1.00 80.94 95 SER A C 1
ATOM 717 O O . SER A 1 95 ? -12.591 -11.860 21.310 1.00 80.94 95 SER A O 1
ATOM 719 N N . VAL A 1 96 ? -12.307 -9.865 20.309 1.00 71.56 96 VAL A N 1
ATOM 720 C CA . VAL A 1 96 ? -11.512 -10.316 19.158 1.00 71.56 96 VAL A CA 1
ATOM 721 C C . VAL A 1 96 ? -10.238 -9.472 19.074 1.00 71.56 96 VAL A C 1
ATOM 723 O O . VAL A 1 96 ? -10.290 -8.248 19.196 1.00 71.56 96 VAL A O 1
ATOM 726 N N . PHE A 1 97 ? -9.097 -10.118 18.839 1.00 62.53 97 PHE A N 1
ATOM 727 C CA . PHE A 1 97 ? -7.769 -9.493 18.773 1.00 62.53 97 PHE A CA 1
ATOM 728 C C . PHE A 1 97 ? -7.280 -9.523 17.334 1.00 62.53 97 PHE A C 1
ATOM 730 O O . PHE A 1 97 ? -7.180 -10.640 16.863 1.00 62.53 97 PHE A O 1
ATOM 737 N N . LEU A 1 98 ? -7.004 -8.376 16.671 1.00 65.50 98 LEU A N 1
ATOM 738 C CA . LEU A 1 98 ? -6.998 -8.133 15.198 1.00 65.50 98 LEU A CA 1
ATOM 739 C C . LEU A 1 98 ? -5.691 -8.262 14.420 1.00 65.50 98 LEU A C 1
ATOM 741 O O . LEU A 1 98 ? -4.659 -7.872 14.943 1.00 65.50 98 LEU A O 1
ATOM 745 N N . MET A 1 99 ? -5.785 -8.731 13.151 1.00 59.84 99 MET A N 1
ATOM 746 C CA . MET A 1 99 ? -4.745 -8.697 12.102 1.00 59.84 99 MET A CA 1
ATOM 747 C C . MET A 1 99 ? -5.193 -7.614 11.140 1.00 59.84 99 MET A C 1
ATOM 749 O O . MET A 1 99 ? -6.262 -7.782 10.575 1.00 59.84 99 MET A O 1
ATOM 753 N N . HIS A 1 100 ? -4.468 -6.507 10.997 1.00 57.72 100 HIS A N 1
ATOM 754 C CA . HIS A 1 100 ? -4.661 -5.568 9.899 1.00 57.72 100 HIS A CA 1
ATOM 755 C C . HIS A 1 100 ? -4.501 -6.276 8.549 1.00 57.72 100 HIS A C 1
ATOM 757 O O . HIS A 1 100 ? -3.588 -7.127 8.425 1.00 57.72 100 HIS A O 1
#

pLDDT: mean 83.5, std 10.74, range [53.56, 95.31]

Organism: NCBI:txid163516

Radius of gyration: 16.69 Å; chains: 1; bounding box: 37×38×43 Å

Sequence (100 aa):
EWTDATQSSTHQWLCAGFIAVEEGGVFNLEVLSGDLSAWVYIKDNGAMHSVLRTRAFGAVGGNVSEVSTLLNVRGRPLSRTWSLLASPVLPGDQSVFLMH